Protein AF-A0A6C0IHA9-F1 (afdb_monomer_lite)

Radius of gyration: 11.91 Å; chains: 1; bounding box: 30×31×26 Å

Organism: NCBI:txid1070528

pLDDT: mean 90.51, std 13.6, range [38.31, 98.31]

Structure (mmCIF, N/CA/C/O backbone):
data_AF-A0A6C0IHA9-F1
#
_entry.id   AF-A0A6C0IHA9-F1
#
loop_
_atom_site.group_PDB
_atom_site.id
_atom_site.type_symbol
_atom_site.label_atom_id
_atom_site.label_alt_id
_atom_site.label_comp_id
_atom_site.label_asym_id
_atom_site.label_entity_id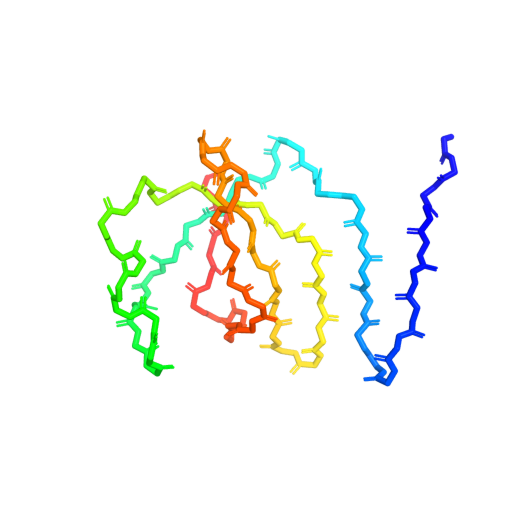
_atom_site.label_seq_id
_atom_site.pdbx_PDB_ins_code
_atom_site.Cartn_x
_atom_site.Cartn_y
_atom_site.Cartn_z
_atom_site.occupancy
_atom_site.B_iso_or_equiv
_atom_site.auth_seq_id
_atom_site.auth_comp_id
_atom_site.auth_asym_id
_atom_site.auth_atom_id
_atom_site.pdbx_PDB_model_num
ATOM 1 N N . MET A 1 1 ? 2.301 19.803 -14.584 1.00 38.31 1 MET A N 1
ATOM 2 C CA . MET A 1 1 ? 2.618 19.549 -13.163 1.00 38.31 1 MET A CA 1
ATOM 3 C C . MET A 1 1 ? 3.778 18.571 -13.157 1.00 38.31 1 MET A C 1
ATOM 5 O O . MET A 1 1 ? 3.650 17.526 -13.777 1.00 38.31 1 MET A O 1
ATOM 9 N N . ASN A 1 2 ? 4.928 18.959 -12.605 1.00 42.34 2 ASN A N 1
ATOM 10 C CA . ASN A 1 2 ? 6.154 18.160 -12.677 1.00 42.34 2 ASN A CA 1
ATOM 11 C C . ASN A 1 2 ? 6.161 17.136 -11.536 1.00 42.34 2 ASN A C 1
ATOM 13 O O . ASN A 1 2 ? 6.409 17.494 -10.384 1.00 42.34 2 ASN A O 1
ATOM 17 N N . SER A 1 3 ? 5.853 15.882 -11.855 1.00 51.84 3 SER A N 1
ATOM 18 C CA . SER A 1 3 ? 5.956 14.756 -10.927 1.00 51.84 3 SER A CA 1
ATOM 19 C C . SER A 1 3 ? 7.434 14.500 -10.627 1.00 51.84 3 SER A C 1
ATOM 21 O O . SER A 1 3 ? 8.201 14.184 -11.535 1.00 51.84 3 SER A O 1
ATOM 23 N N . HIS A 1 4 ? 7.856 14.678 -9.375 1.00 58.94 4 HIS A N 1
ATOM 24 C CA . HIS A 1 4 ? 9.228 14.387 -8.968 1.00 58.94 4 HIS A CA 1
ATOM 25 C C . HIS A 1 4 ? 9.367 12.874 -8.790 1.00 58.94 4 HIS A C 1
ATOM 27 O O . HIS A 1 4 ? 8.712 12.283 -7.936 1.00 58.94 4 HIS A O 1
ATOM 33 N N . ILE A 1 5 ? 10.189 12.252 -9.632 1.00 62.38 5 ILE A N 1
ATOM 34 C CA . ILE A 1 5 ? 10.499 10.825 -9.584 1.00 62.38 5 ILE A CA 1
ATOM 35 C C . ILE A 1 5 ? 11.871 10.668 -8.927 1.00 62.38 5 ILE A C 1
ATOM 37 O O . ILE A 1 5 ? 12.857 11.203 -9.435 1.00 62.38 5 ILE A O 1
ATOM 41 N N . TYR A 1 6 ? 11.949 9.917 -7.827 1.00 65.06 6 TYR A N 1
ATOM 42 C CA . TYR A 1 6 ? 13.214 9.579 -7.169 1.00 65.06 6 TYR A CA 1
ATOM 43 C C . TYR A 1 6 ? 13.503 8.088 -7.340 1.00 65.06 6 TYR A C 1
ATOM 45 O O . TYR A 1 6 ? 12.681 7.251 -6.966 1.00 65.06 6 TYR A O 1
ATOM 53 N N . THR A 1 7 ? 14.675 7.755 -7.884 1.00 56.44 7 THR A N 1
ATOM 54 C CA . THR A 1 7 ? 15.137 6.372 -8.051 1.00 56.44 7 THR A CA 1
ATOM 55 C C . THR A 1 7 ? 16.251 6.070 -7.055 1.00 56.44 7 THR A C 1
ATOM 57 O O . THR A 1 7 ? 17.353 6.604 -7.173 1.00 56.44 7 THR A O 1
ATOM 60 N N . HIS A 1 8 ? 15.993 5.192 -6.090 1.00 58.47 8 HIS A N 1
ATOM 61 C CA . HIS A 1 8 ? 17.031 4.601 -5.246 1.00 58.47 8 HIS A CA 1
ATOM 62 C C . HIS A 1 8 ? 16.946 3.087 -5.412 1.00 58.47 8 HIS A C 1
ATOM 64 O O . HIS A 1 8 ? 16.003 2.475 -4.919 1.00 58.47 8 HIS A O 1
ATOM 70 N N . ILE A 1 9 ? 17.899 2.500 -6.146 1.00 70.19 9 ILE A N 1
ATOM 71 C CA . ILE A 1 9 ? 18.069 1.042 -6.270 1.00 70.19 9 ILE A CA 1
ATOM 72 C C . ILE A 1 9 ? 16.738 0.354 -6.662 1.00 70.19 9 ILE A C 1
ATOM 74 O O . ILE A 1 9 ? 16.148 -0.394 -5.889 1.00 70.19 9 ILE A O 1
ATOM 78 N N . ASP A 1 10 ? 16.253 0.677 -7.867 1.00 83.81 10 ASP A N 1
ATOM 79 C CA . ASP A 1 10 ? 15.042 0.162 -8.537 1.00 83.81 10 ASP A CA 1
ATOM 80 C C . ASP A 1 10 ? 13.665 0.600 -8.001 1.00 83.81 10 ASP A C 1
ATOM 82 O O . ASP A 1 10 ? 12.666 0.387 -8.694 1.00 83.81 10 ASP A O 1
ATOM 86 N N . TRP A 1 11 ? 13.562 1.224 -6.824 1.00 91.44 11 TRP A N 1
ATOM 87 C CA . TRP A 1 11 ? 12.282 1.786 -6.381 1.00 91.44 11 TRP A CA 1
ATOM 88 C C . TRP A 1 11 ? 11.932 3.052 -7.157 1.00 91.44 11 TRP A C 1
ATOM 90 O O . TRP A 1 11 ? 12.745 3.972 -7.261 1.00 91.44 11 TRP A O 1
ATOM 100 N N . LEU A 1 12 ? 10.697 3.105 -7.653 1.00 92.50 12 LEU A N 1
ATOM 101 C CA . LEU A 1 12 ? 10.095 4.293 -8.238 1.00 92.50 12 LEU A CA 1
ATOM 102 C C . LEU A 1 12 ? 9.145 4.908 -7.213 1.00 92.50 12 LEU A C 1
ATOM 104 O O . LEU A 1 12 ? 8.059 4.369 -7.010 1.00 92.50 12 LEU A O 1
ATOM 108 N N . TYR A 1 13 ? 9.542 6.018 -6.591 1.00 94.19 13 TYR A N 1
ATOM 109 C CA . TYR A 1 13 ? 8.670 6.791 -5.703 1.00 94.19 13 TYR A CA 1
ATOM 110 C C . TYR A 1 13 ? 8.010 7.953 -6.442 1.00 94.19 13 TYR A C 1
ATOM 112 O O . TYR A 1 13 ? 8.620 8.563 -7.326 1.00 94.19 13 TYR A O 1
ATOM 120 N N . PHE A 1 14 ? 6.772 8.254 -6.063 1.00 94.19 14 PHE A N 1
ATOM 121 C CA . PHE A 1 14 ? 5.955 9.309 -6.650 1.00 94.19 14 PHE A CA 1
ATOM 122 C C . PHE A 1 14 ? 4.922 9.829 -5.646 1.00 94.19 14 PHE A C 1
ATOM 124 O O . PHE A 1 14 ? 4.613 9.174 -4.651 1.00 94.19 14 PHE A O 1
ATOM 131 N N . GLU A 1 15 ? 4.372 11.010 -5.930 1.00 95.19 15 GLU A N 1
ATOM 132 C CA . GLU A 1 15 ? 3.257 11.554 -5.157 1.00 95.19 15 GLU A CA 1
ATOM 133 C C . GLU A 1 15 ? 2.013 10.662 -5.321 1.00 95.19 15 GLU A C 1
ATOM 135 O O . GLU A 1 15 ? 1.590 10.423 -6.459 1.00 95.19 15 GLU A O 1
ATOM 140 N N . PRO A 1 16 ? 1.421 10.157 -4.224 1.00 95.69 16 PRO A N 1
ATOM 141 C CA . PRO A 1 16 ? 0.264 9.275 -4.294 1.00 95.69 16 PRO A CA 1
ATOM 142 C C .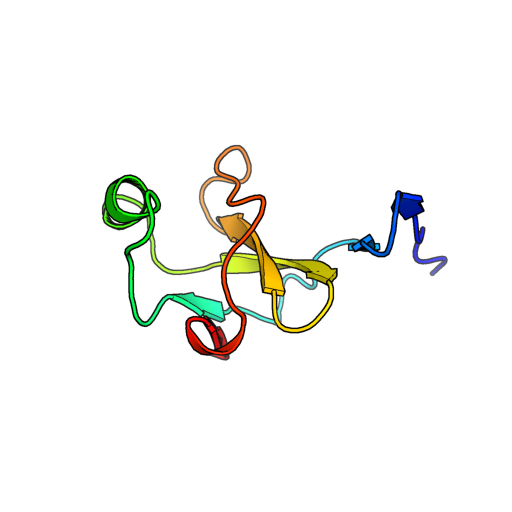 PRO A 1 16 ? -0.952 9.993 -4.890 1.00 95.69 16 PRO A C 1
ATOM 144 O O . PRO A 1 16 ? -1.261 11.127 -4.524 1.00 95.69 16 PRO A O 1
ATOM 147 N N . ASN A 1 17 ? -1.694 9.314 -5.770 1.00 94.69 17 ASN A N 1
ATOM 148 C CA . ASN A 1 17 ? -2.935 9.854 -6.319 1.00 94.69 17 ASN A CA 1
ATOM 149 C C . ASN A 1 17 ? -4.071 9.741 -5.277 1.00 94.69 17 ASN A C 1
ATOM 151 O O . ASN A 1 17 ? -4.489 8.625 -4.966 1.00 94.69 17 ASN A O 1
ATOM 155 N N . PRO A 1 18 ? -4.635 10.851 -4.757 1.00 93.88 18 PRO A N 1
ATOM 156 C CA . PRO A 1 18 ? -5.642 10.802 -3.693 1.00 93.88 18 PRO A CA 1
ATOM 157 C C . PRO A 1 18 ? -6.974 10.151 -4.109 1.00 93.88 18 PRO A C 1
ATOM 159 O O . PRO A 1 18 ? -7.788 9.819 -3.232 1.00 93.88 18 PRO A O 1
ATOM 162 N N . THR A 1 19 ? -7.215 9.981 -5.416 1.00 95.88 19 THR A N 1
ATOM 163 C CA . THR A 1 19 ? -8.412 9.317 -5.955 1.00 95.88 19 THR A CA 1
ATOM 164 C C . THR A 1 19 ? -8.238 7.812 -6.148 1.00 95.88 19 THR A C 1
ATOM 166 O O . THR A 1 19 ? -9.239 7.108 -6.199 1.00 95.88 19 THR A O 1
ATOM 169 N N . GLU A 1 20 ? -7.006 7.304 -6.231 1.00 96.25 20 GLU A N 1
ATOM 170 C CA . GLU A 1 20 ? -6.722 5.872 -6.394 1.00 96.25 20 GLU A CA 1
ATOM 171 C C . GLU A 1 20 ? -6.534 5.221 -5.023 1.00 96.25 20 GLU A C 1
ATOM 173 O O . GLU A 1 20 ? -5.431 5.144 -4.483 1.00 96.25 20 GLU A O 1
ATOM 178 N N . ILE A 1 21 ? -7.649 4.795 -4.432 1.00 97.81 21 ILE A N 1
ATOM 179 C CA . ILE A 1 21 ? -7.669 4.167 -3.112 1.00 97.81 21 ILE A CA 1
ATOM 180 C C . ILE A 1 21 ? -7.528 2.659 -3.281 1.00 97.81 21 ILE A C 1
ATOM 182 O O . ILE A 1 21 ? -8.238 2.042 -4.070 1.00 97.81 21 ILE A O 1
ATOM 186 N N . TYR A 1 22 ? -6.650 2.067 -2.486 1.00 98.12 22 TYR A N 1
ATOM 187 C CA . TYR A 1 22 ? -6.416 0.635 -2.438 1.00 98.12 22 TYR A CA 1
ATOM 188 C C . TYR A 1 22 ? -6.786 0.076 -1.069 1.00 98.12 22 TYR A C 1
ATOM 190 O O . TYR A 1 22 ? -6.716 0.765 -0.049 1.00 98.12 22 TYR A O 1
ATOM 198 N N . GLU A 1 23 ? -7.127 -1.201 -1.045 1.00 97.62 23 GLU A N 1
ATOM 199 C CA . GLU A 1 23 ? -7.248 -1.997 0.167 1.00 97.62 23 GLU A CA 1
ATOM 200 C C . GLU A 1 23 ? -6.252 -3.155 0.148 1.00 97.62 23 GLU A C 1
ATOM 202 O O . GLU A 1 23 ? -5.874 -3.668 -0.910 1.00 97.62 23 GLU A O 1
ATOM 207 N N . ILE A 1 24 ? -5.804 -3.550 1.335 1.00 97.31 24 ILE A N 1
ATOM 208 C CA . ILE A 1 24 ? -4.975 -4.733 1.536 1.00 97.31 24 ILE A CA 1
ATOM 209 C C . ILE A 1 24 ? -5.913 -5.918 1.764 1.00 97.31 24 ILE A C 1
ATOM 211 O O . ILE A 1 24 ? -6.706 -5.909 2.704 1.00 97.31 24 ILE A O 1
ATOM 215 N N . VAL A 1 25 ? -5.820 -6.940 0.913 1.00 97.00 25 VAL A N 1
ATOM 216 C CA . VAL A 1 25 ? -6.659 -8.152 1.000 1.00 97.00 25 VAL A CA 1
ATOM 217 C C . VAL A 1 25 ? -6.059 -9.230 1.899 1.00 97.00 25 VAL A C 1
ATOM 219 O O . VAL A 1 25 ? -6.747 -10.172 2.284 1.00 97.00 25 VAL A O 1
ATOM 222 N N . LYS A 1 26 ? -4.765 -9.118 2.220 1.00 96.06 26 LYS A N 1
ATOM 223 C CA . LYS A 1 26 ? -4.065 -10.045 3.107 1.00 96.06 26 LYS A CA 1
ATOM 224 C C . LYS A 1 26 ? -2.974 -9.324 3.891 1.00 96.06 26 LYS A C 1
ATOM 226 O O . LYS A 1 26 ? -2.036 -8.796 3.294 1.00 96.06 26 LYS A O 1
ATOM 231 N N . PHE A 1 27 ? -3.103 -9.339 5.212 1.00 93.50 27 PHE A N 1
ATOM 232 C CA . PHE A 1 27 ? -2.114 -8.819 6.146 1.00 93.50 27 PHE A CA 1
ATOM 233 C C . PHE A 1 27 ? -1.318 -9.996 6.720 1.00 93.50 27 PHE A C 1
ATOM 235 O O . PHE A 1 27 ? -1.844 -10.852 7.419 1.00 93.50 27 PHE A O 1
ATOM 242 N N . ASP A 1 28 ? -0.055 -10.082 6.334 1.00 92.06 28 ASP A N 1
ATOM 243 C CA . ASP A 1 28 ? 0.915 -11.093 6.757 1.00 92.06 28 ASP A CA 1
ATOM 244 C C . ASP A 1 28 ? 2.331 -10.549 6.484 1.00 92.06 28 ASP A C 1
ATOM 246 O O . ASP A 1 28 ? 2.505 -9.392 6.070 1.00 92.06 28 ASP A O 1
ATOM 250 N N . ASP A 1 29 ? 3.357 -11.369 6.714 1.00 83.25 29 ASP A N 1
ATOM 251 C CA . ASP A 1 29 ? 4.767 -11.013 6.518 1.00 83.25 29 ASP A CA 1
ATOM 252 C C . ASP A 1 29 ? 5.201 -9.785 7.350 1.00 83.25 29 ASP A C 1
ATOM 254 O O . ASP A 1 29 ? 5.944 -8.925 6.871 1.00 83.25 29 ASP A O 1
ATOM 258 N N . GLY A 1 30 ? 4.725 -9.675 8.598 1.00 87.75 30 GLY A N 1
ATOM 259 C CA . GLY A 1 30 ? 5.071 -8.574 9.508 1.00 87.75 30 GLY A CA 1
ATOM 260 C C . GLY A 1 30 ? 4.201 -7.319 9.356 1.00 87.75 30 GLY A C 1
ATOM 261 O O . GLY A 1 30 ? 4.490 -6.289 9.978 1.00 87.75 30 GLY A O 1
ATOM 262 N N . ASN A 1 31 ? 3.149 -7.386 8.530 1.00 92.50 31 ASN A N 1
ATOM 263 C CA . ASN A 1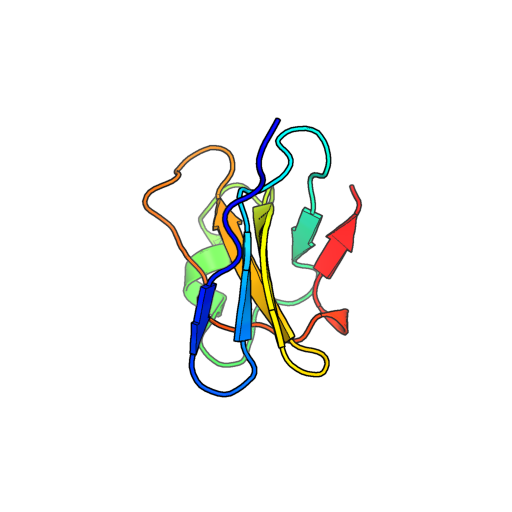 31 ? 2.190 -6.301 8.310 1.00 92.50 31 ASN A CA 1
ATOM 264 C C . ASN A 1 31 ? 0.873 -6.461 9.093 1.00 92.50 31 ASN A C 1
ATOM 266 O O . ASN A 1 31 ? -0.023 -5.635 8.945 1.00 92.50 31 ASN A O 1
ATOM 270 N N . GLU A 1 32 ? 0.749 -7.472 9.951 1.00 95.50 32 GLU A N 1
ATOM 271 C CA . GLU A 1 32 ? -0.457 -7.778 10.738 1.00 95.50 32 GLU A CA 1
ATOM 272 C C . GLU A 1 32 ? -0.864 -6.589 11.622 1.00 95.50 32 GLU A C 1
ATOM 274 O O . GLU A 1 32 ? -2.037 -6.263 11.771 1.00 95.50 32 GLU A O 1
ATOM 279 N N . LYS A 1 33 ? 0.125 -5.846 12.137 1.00 95.25 33 LYS A N 1
ATOM 280 C CA . LYS A 1 33 ? -0.106 -4.630 12.930 1.00 95.25 33 LYS A CA 1
ATOM 281 C C . LYS A 1 33 ? -0.874 -3.537 12.181 1.00 95.25 33 LYS A C 1
ATOM 283 O O . LYS A 1 33 ? -1.331 -2.605 12.830 1.00 95.25 33 LYS A O 1
ATOM 288 N N . TYR A 1 34 ? -0.971 -3.588 10.853 1.00 96.19 34 TYR A N 1
ATOM 289 C CA . TYR A 1 34 ? -1.678 -2.569 10.080 1.00 96.19 34 TYR A CA 1
ATOM 290 C C . TYR A 1 34 ? -3.178 -2.850 9.926 1.00 96.19 34 TYR A C 1
ATOM 292 O O . TYR A 1 34 ? -3.897 -1.960 9.482 1.00 96.19 34 TYR A O 1
ATOM 300 N N . GLU A 1 35 ? -3.663 -4.023 10.351 1.00 95.81 35 GLU A N 1
ATOM 301 C CA . GLU A 1 35 ? -5.100 -4.347 10.388 1.00 95.81 35 GLU A CA 1
ATOM 302 C C . GLU A 1 35 ? -5.904 -3.415 11.304 1.00 95.81 35 GLU A C 1
ATOM 304 O O . GLU A 1 35 ? -7.110 -3.266 11.128 1.00 95.81 35 GLU A O 1
ATOM 309 N N . GLN A 1 36 ? -5.245 -2.778 12.279 1.00 96.75 36 GLN A N 1
ATOM 310 C CA . GLN A 1 36 ? -5.894 -1.857 13.215 1.00 96.75 36 GLN A CA 1
ATOM 311 C C . GLN A 1 36 ? -6.289 -0.511 12.584 1.00 96.75 36 GLN A C 1
ATOM 313 O O . GLN A 1 36 ? -7.087 0.215 13.171 1.00 96.75 36 GLN A O 1
ATOM 318 N N . TYR A 1 37 ? -5.722 -0.171 11.423 1.00 97.00 37 TYR A N 1
ATOM 319 C CA . TYR A 1 37 ? -5.982 1.093 10.736 1.00 97.00 37 TYR A CA 1
ATOM 320 C C . TYR A 1 37 ? -7.065 0.929 9.674 1.00 97.00 37 TYR A C 1
ATOM 322 O O . TYR A 1 37 ? -7.321 -0.168 9.172 1.00 97.00 37 TYR A O 1
ATOM 330 N N . GLU A 1 38 ? -7.682 2.040 9.270 1.00 97.38 38 GLU A N 1
ATOM 331 C CA . GLU A 1 38 ? -8.672 1.998 8.201 1.00 97.38 38 GLU A CA 1
ATOM 332 C C . GLU A 1 38 ? -8.033 1.484 6.904 1.00 97.38 38 GLU A C 1
ATOM 334 O O . GLU A 1 38 ? -7.013 2.006 6.452 1.00 97.38 38 GLU A O 1
ATOM 339 N N . ASN A 1 39 ? -8.636 0.462 6.289 1.00 97.56 39 ASN A N 1
ATOM 340 C CA . ASN A 1 39 ? -8.088 -0.210 5.111 1.00 97.56 39 ASN A CA 1
ATOM 341 C C . ASN A 1 39 ? -8.306 0.612 3.823 1.00 97.56 39 ASN A C 1
ATOM 343 O O . ASN A 1 39 ? -9.016 0.207 2.901 1.00 97.56 39 ASN A O 1
ATOM 347 N N . LYS A 1 40 ? -7.739 1.820 3.811 1.00 97.81 40 LYS A N 1
ATOM 348 C CA . LYS A 1 40 ? -7.717 2.782 2.711 1.00 97.81 40 LYS A CA 1
ATOM 349 C C . LYS A 1 40 ? -6.290 3.278 2.560 1.00 97.81 40 LYS A C 1
ATOM 351 O O . LYS A 1 40 ? -5.795 4.054 3.375 1.00 97.81 40 LYS A O 1
ATOM 356 N N . TRP A 1 41 ? -5.649 2.851 1.490 1.00 98.19 41 TRP A N 1
ATOM 357 C CA . TRP A 1 41 ? -4.233 3.070 1.246 1.00 98.19 41 TRP A CA 1
ATOM 358 C C . TRP A 1 41 ? -4.025 3.752 -0.095 1.00 98.19 41 TRP A C 1
ATOM 360 O O . TRP A 1 41 ? -4.803 3.559 -1.026 1.00 98.19 41 TRP A O 1
ATOM 370 N N . LEU A 1 42 ? -2.962 4.536 -0.203 1.00 98.31 42 LEU A N 1
ATOM 371 C CA . LEU A 1 42 ? -2.509 5.120 -1.458 1.00 98.31 42 LEU A CA 1
ATOM 372 C C . LEU A 1 42 ? -1.118 4.576 -1.776 1.00 98.31 42 LEU A C 1
ATOM 374 O O . LEU A 1 42 ? -0.272 4.482 -0.883 1.00 98.31 42 LEU A O 1
ATOM 378 N N . ILE A 1 43 ? -0.868 4.231 -3.037 1.00 97.81 43 ILE A N 1
ATOM 379 C CA . ILE A 1 43 ? 0.462 3.806 -3.481 1.00 97.81 43 ILE A CA 1
ATOM 380 C C . ILE A 1 43 ? 1.322 5.052 -3.695 1.00 97.81 43 ILE A C 1
ATOM 382 O O . ILE A 1 43 ? 0.933 5.945 -4.441 1.00 97.81 43 ILE A O 1
ATOM 386 N N . PHE A 1 44 ? 2.500 5.090 -3.071 1.00 97.00 44 PHE A N 1
ATOM 387 C CA . PHE A 1 44 ? 3.497 6.156 -3.270 1.00 97.00 44 PHE A CA 1
ATOM 388 C C . PHE A 1 44 ? 4.842 5.628 -3.790 1.00 97.00 44 PHE A C 1
ATOM 390 O O . PHE A 1 44 ? 5.793 6.384 -3.992 1.00 97.00 44 PHE A O 1
ATOM 397 N N . GLY A 1 45 ? 4.951 4.316 -4.000 1.00 96.06 45 GLY A N 1
ATOM 398 C CA . GLY A 1 45 ? 6.123 3.733 -4.626 1.00 96.06 45 GLY A CA 1
ATOM 399 C C . GLY A 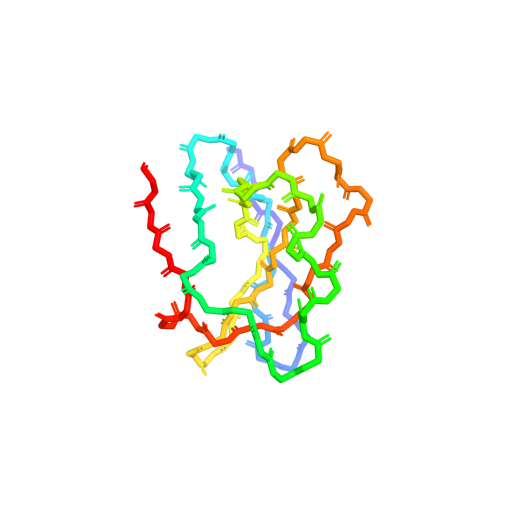1 45 ? 5.885 2.329 -5.149 1.00 96.06 45 GLY A C 1
ATOM 400 O O . GLY A 1 45 ? 5.045 1.594 -4.629 1.00 96.06 45 GLY A O 1
ATOM 401 N N . ILE A 1 46 ? 6.637 1.946 -6.178 1.00 95.56 46 ILE A N 1
ATOM 402 C CA . ILE A 1 46 ? 6.579 0.614 -6.785 1.00 95.56 46 ILE A CA 1
ATOM 403 C C . ILE A 1 46 ? 7.978 0.056 -7.035 1.00 95.56 46 ILE A C 1
ATOM 405 O O . ILE A 1 46 ? 8.909 0.786 -7.376 1.00 95.56 46 ILE A O 1
ATOM 409 N N . TRP A 1 47 ? 8.105 -1.261 -6.897 1.00 93.88 47 TRP A N 1
ATOM 410 C CA . TRP A 1 47 ? 9.321 -2.004 -7.206 1.00 93.88 47 TRP A CA 1
ATOM 411 C C . TRP A 1 47 ? 9.003 -3.471 -7.467 1.00 93.88 47 TRP A C 1
ATOM 413 O O . TRP A 1 47 ? 8.528 -4.157 -6.571 1.00 93.88 47 TRP A O 1
ATOM 423 N N . ARG A 1 48 ? 9.274 -3.963 -8.683 1.00 90.81 48 ARG A N 1
ATOM 424 C CA . ARG A 1 48 ? 9.224 -5.390 -9.082 1.00 90.81 48 ARG A CA 1
ATOM 425 C C . ARG A 1 48 ? 8.185 -6.248 -8.328 1.00 90.81 48 ARG A C 1
ATOM 427 O O . ARG A 1 48 ? 8.538 -7.133 -7.553 1.00 90.81 48 ARG A O 1
ATOM 434 N N . GLY A 1 49 ? 6.896 -5.996 -8.569 1.00 93.75 49 GLY A N 1
ATOM 435 C CA . GLY A 1 49 ? 5.800 -6.767 -7.956 1.00 93.75 49 GLY A CA 1
ATOM 436 C C . GLY A 1 49 ? 5.527 -6.436 -6.483 1.00 93.75 49 GLY A C 1
ATOM 437 O O . GLY A 1 49 ? 4.774 -7.145 -5.816 1.00 93.75 49 GLY A O 1
ATOM 438 N N . LYS A 1 50 ? 6.129 -5.364 -5.967 1.00 95.50 50 LYS A N 1
ATOM 439 C CA . LYS A 1 50 ? 5.858 -4.770 -4.662 1.00 95.50 50 LYS A CA 1
ATOM 440 C C . LYS A 1 50 ? 5.457 -3.307 -4.805 1.00 95.50 50 LYS A C 1
ATOM 442 O O . LYS A 1 50 ? 5.814 -2.638 -5.777 1.00 95.50 50 LYS A O 1
ATOM 447 N N . CYS A 1 51 ? 4.749 -2.813 -3.805 1.00 96.56 51 CYS A N 1
ATOM 448 C CA . CYS A 1 51 ? 4.391 -1.415 -3.653 1.00 96.56 51 CYS A CA 1
ATOM 449 C C . CYS A 1 51 ? 4.694 -0.926 -2.232 1.00 96.56 51 CYS A C 1
ATOM 451 O O . CYS A 1 51 ? 4.883 -1.717 -1.303 1.00 96.56 51 CYS A O 1
ATOM 453 N N . ALA A 1 52 ? 4.775 0.392 -2.097 1.00 96.75 52 ALA A N 1
ATOM 454 C CA . ALA A 1 52 ? 4.821 1.103 -0.834 1.00 96.75 52 ALA A CA 1
ATOM 455 C C . ALA A 1 52 ? 3.508 1.874 -0.666 1.00 96.75 52 ALA A C 1
ATOM 457 O O . ALA A 1 52 ? 3.035 2.520 -1.608 1.00 96.75 52 ALA A O 1
ATOM 458 N N . LEU A 1 53 ? 2.916 1.779 0.522 1.00 97.69 53 LEU A N 1
ATOM 459 C CA . LEU A 1 53 ? 1.597 2.312 0.836 1.00 97.69 53 LEU A CA 1
ATOM 460 C C . LEU A 1 53 ? 1.666 3.337 1.958 1.00 97.69 53 LEU A C 1
ATOM 462 O O . LEU A 1 53 ? 2.406 3.165 2.927 1.00 97.69 53 LEU A O 1
ATOM 466 N N . VAL A 1 54 ? 0.834 4.361 1.858 1.00 98.25 54 VAL A N 1
ATOM 467 C CA . VAL A 1 54 ? 0.543 5.293 2.948 1.00 98.25 54 VAL A CA 1
ATOM 468 C C . VAL A 1 54 ? -0.940 5.216 3.275 1.00 98.25 54 VAL A C 1
ATOM 470 O O . VAL A 1 54 ? -1.766 5.076 2.368 1.00 98.25 54 VAL A O 1
ATOM 473 N N . ASN A 1 55 ? -1.287 5.253 4.559 1.00 98.31 55 ASN A N 1
ATOM 474 C CA . ASN A 1 55 ? -2.686 5.261 4.954 1.00 98.31 55 ASN A CA 1
ATOM 475 C C . ASN A 1 55 ? -3.329 6.595 4.547 1.00 98.31 55 ASN A C 1
ATOM 477 O O . ASN A 1 55 ? -2.747 7.665 4.723 1.00 98.31 55 ASN A O 1
ATOM 481 N N . LYS A 1 56 ? -4.529 6.534 3.967 1.00 97.12 56 LYS A N 1
ATOM 482 C CA . LYS A 1 56 ? -5.248 7.722 3.496 1.00 97.12 56 LYS A CA 1
ATOM 483 C C . LYS A 1 56 ? -5.750 8.598 4.648 1.00 97.12 56 LYS A C 1
ATOM 485 O O . LYS A 1 56 ? -5.892 9.803 4.463 1.00 97.12 56 LYS A O 1
ATOM 490 N N . VAL A 1 57 ? -6.072 7.991 5.788 1.00 97.25 57 VAL A N 1
ATOM 491 C CA . VAL A 1 57 ? -6.652 8.658 6.962 1.00 97.25 57 VAL A CA 1
ATOM 492 C C . VAL A 1 57 ? -5.560 9.110 7.928 1.00 97.25 57 VAL A C 1
ATOM 494 O O . VAL A 1 57 ? -5.655 10.210 8.462 1.00 97.25 57 VAL A O 1
ATOM 497 N N . GLU A 1 58 ? -4.503 8.307 8.076 1.00 97.19 58 GLU A N 1
ATOM 498 C CA . GLU A 1 58 ? -3.370 8.545 8.985 1.00 97.19 58 GLU A CA 1
ATOM 499 C C . GLU A 1 58 ? -2.030 8.559 8.206 1.00 97.19 58 GLU A C 1
ATOM 501 O O . GLU A 1 58 ? -1.332 7.542 8.148 1.00 97.19 58 GLU A O 1
ATOM 506 N N . PRO A 1 59 ? -1.644 9.675 7.549 1.00 95.38 59 PRO A N 1
ATOM 507 C CA . PRO A 1 59 ? -0.507 9.723 6.614 1.00 95.38 59 PRO A CA 1
ATOM 508 C C . PRO A 1 59 ? 0.882 9.430 7.216 1.00 95.38 59 PRO A C 1
ATOM 510 O O . PRO A 1 59 ? 1.856 9.212 6.484 1.00 95.38 59 PRO A O 1
ATOM 513 N N . GLU A 1 60 ? 1.005 9.429 8.543 1.00 96.81 60 GLU A N 1
ATOM 514 C CA . GLU A 1 60 ? 2.178 8.962 9.284 1.00 96.81 60 GLU A CA 1
ATOM 515 C C . GLU A 1 60 ? 2.372 7.439 9.199 1.00 96.81 60 GLU A C 1
ATOM 517 O O . GLU A 1 60 ? 3.499 6.950 9.326 1.00 96.81 60 GLU A O 1
ATOM 522 N N . ILE A 1 61 ? 1.302 6.685 8.930 1.00 97.69 61 ILE A N 1
ATOM 523 C CA . ILE A 1 61 ? 1.326 5.229 8.828 1.00 97.69 61 ILE A CA 1
ATOM 524 C C . ILE A 1 61 ? 1.721 4.822 7.412 1.00 97.69 61 ILE A C 1
ATOM 526 O O . ILE A 1 61 ? 0.972 4.977 6.444 1.00 97.69 61 ILE A O 1
ATOM 530 N N . LYS A 1 62 ? 2.925 4.255 7.302 1.00 97.50 62 LYS A N 1
ATOM 531 C CA . LYS A 1 62 ? 3.504 3.795 6.038 1.00 97.50 62 LYS A CA 1
ATOM 532 C C . LYS A 1 62 ? 3.865 2.318 6.088 1.00 97.50 62 LYS A C 1
ATOM 534 O O . LYS A 1 62 ? 4.393 1.817 7.086 1.00 97.50 62 LYS A O 1
ATOM 539 N N . ILE A 1 63 ? 3.631 1.647 4.968 1.00 96.56 63 ILE A N 1
ATOM 540 C CA . ILE A 1 63 ? 4.107 0.301 4.665 1.00 96.56 63 ILE A CA 1
ATOM 541 C C . ILE A 1 63 ? 5.121 0.450 3.538 1.00 96.56 63 ILE A C 1
ATOM 543 O O . ILE A 1 63 ? 4.762 0.708 2.394 1.00 96.56 63 ILE A O 1
ATOM 547 N N . ASN A 1 64 ? 6.404 0.309 3.860 1.00 94.44 64 ASN A N 1
ATOM 548 C CA . ASN A 1 64 ? 7.478 0.553 2.892 1.00 94.44 64 ASN A CA 1
ATOM 549 C C . ASN A 1 64 ? 7.599 -0.554 1.833 1.00 94.44 64 ASN A C 1
ATOM 551 O O . ASN A 1 64 ? 8.231 -0.349 0.802 1.00 94.44 64 ASN A O 1
ATOM 555 N N . SER A 1 65 ? 7.045 -1.742 2.090 1.00 94.75 65 SER A N 1
ATOM 556 C CA . SER A 1 65 ? 7.092 -2.850 1.141 1.00 94.75 65 SER A CA 1
ATOM 557 C C . SER A 1 65 ? 5.986 -3.866 1.405 1.00 94.75 65 SER A C 1
ATOM 559 O O . SER A 1 65 ? 5.973 -4.520 2.445 1.00 94.75 65 SER A O 1
ATOM 561 N N . ILE A 1 66 ? 5.094 -4.043 0.435 1.00 96.06 66 ILE A N 1
ATOM 562 C CA . ILE A 1 66 ? 4.104 -5.122 0.3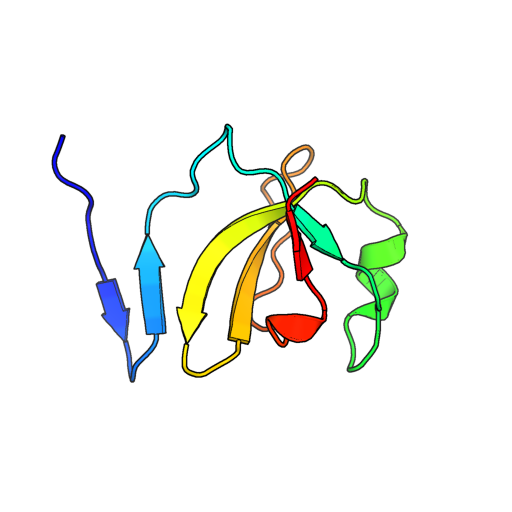93 1.00 96.06 66 ILE A CA 1
ATOM 563 C C . ILE A 1 66 ? 4.013 -5.668 -1.033 1.00 96.06 66 ILE A C 1
ATOM 565 O O . ILE A 1 66 ? 4.239 -4.944 -1.998 1.00 96.06 66 ILE A O 1
ATOM 569 N N . SER A 1 67 ? 3.729 -6.962 -1.186 1.00 96.38 67 SER A N 1
ATOM 570 C CA . SER A 1 67 ? 3.537 -7.550 -2.517 1.00 96.38 67 SER A CA 1
ATOM 571 C C . SER A 1 67 ? 2.273 -6.987 -3.168 1.00 96.38 67 SER A C 1
ATOM 573 O O . SER A 1 67 ? 1.213 -7.002 -2.548 1.00 96.38 67 SER A O 1
ATOM 575 N N . SER A 1 68 ? 2.354 -6.552 -4.426 1.00 95.81 68 SER A N 1
ATOM 576 C CA . SER A 1 68 ? 1.256 -5.859 -5.115 1.00 95.81 68 SER A CA 1
ATOM 577 C C . SER A 1 68 ? 0.013 -6.728 -5.315 1.00 95.81 68 SER A C 1
ATOM 579 O O . SER A 1 68 ? -1.092 -6.209 -5.405 1.00 95.81 68 SER A O 1
ATOM 581 N N . TRP A 1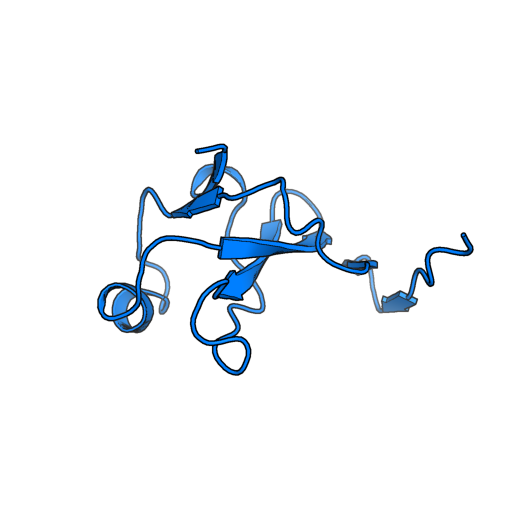 69 ? 0.156 -8.057 -5.342 1.00 96.50 69 TRP A N 1
ATOM 582 C CA . TRP A 1 69 ? -0.992 -8.969 -5.414 1.00 96.50 69 TRP A CA 1
ATOM 583 C C . TRP A 1 69 ? -1.873 -8.926 -4.154 1.00 96.50 69 TRP A C 1
ATOM 585 O O . TRP A 1 69 ? -3.030 -9.335 -4.208 1.00 96.50 69 TRP A O 1
ATOM 595 N N . LYS A 1 70 ? -1.343 -8.418 -3.030 1.00 96.56 70 LYS A N 1
ATOM 596 C CA . LYS A 1 70 ? -2.083 -8.225 -1.774 1.00 96.56 70 LYS A CA 1
ATOM 597 C C . LYS A 1 70 ? -2.850 -6.903 -1.741 1.00 96.56 70 LYS A C 1
ATOM 599 O O . LYS A 1 70 ? -3.514 -6.635 -0.748 1.00 96.56 70 LYS A O 1
ATOM 604 N N . THR A 1 71 ? -2.753 -6.081 -2.784 1.00 96.19 71 THR A N 1
ATOM 605 C CA . THR A 1 71 ? -3.429 -4.782 -2.876 1.00 96.19 71 THR A CA 1
ATOM 606 C C . THR A 1 71 ? -4.407 -4.770 -4.038 1.00 96.19 71 THR A C 1
ATOM 608 O O . THR A 1 71 ? -4.056 -5.203 -5.135 1.00 96.19 71 THR A O 1
ATOM 611 N N . GLN A 1 72 ? -5.614 -4.257 -3.816 1.00 96.75 72 GLN A N 1
ATOM 612 C CA . GLN A 1 72 ? -6.649 -4.132 -4.844 1.00 96.75 72 GLN A CA 1
ATOM 613 C C . GLN A 1 72 ? -7.248 -2.729 -4.821 1.00 96.75 72 GLN A C 1
ATOM 615 O O . GLN A 1 72 ? -7.358 -2.125 -3.757 1.00 96.75 72 GLN A O 1
ATOM 620 N N . MET A 1 73 ? -7.580 -2.196 -5.998 1.00 93.81 73 MET A N 1
ATOM 621 C CA . MET A 1 73 ? -8.225 -0.888 -6.109 1.00 93.81 73 MET A CA 1
ATOM 622 C C . MET A 1 73 ? -9.673 -0.999 -5.625 1.00 93.81 73 MET A C 1
ATOM 624 O O . MET A 1 73 ? -10.376 -1.931 -6.020 1.00 93.81 73 MET A O 1
ATOM 628 N N . LYS A 1 74 ? -10.071 -0.069 -4.758 1.00 86.88 74 LYS A N 1
ATOM 629 C CA . LYS A 1 74 ? -11.389 -0.016 -4.125 1.00 86.88 74 LYS A CA 1
ATOM 630 C C . LYS A 1 74 ? -12.409 0.730 -4.981 1.00 86.88 74 LYS A C 1
ATOM 632 O O . LYS A 1 74 ? -12.013 1.724 -5.631 1.00 86.88 74 LYS A O 1
#

Foldseek 3Di:
DDWDWDDDPQKTFTDWDLQFWKFFQDQDPPRVVVVVDDRTWTFGIDGDQWTKTAHSVHRVDIDGTDGCVRMDTD

Sequence (74 aa):
MNSHIYTHIDWLYFEPNPTEIYEIVKFDDGNEKYEQYENKWLIFGIWRGKCALVNKVEPEIKINSISSWKTQMK

Secondary structure (DSSP, 8-state):
-----EEETTEEE----TT--EEES---TT-GGGGGS-S-EEEEEEETTEEEEEESS-TT-EEEEEEGGGEEE-